Protein AF-A0A967VAN2-F1 (afdb_monomer)

pLDDT: mean 88.35, std 8.19, range [45.28, 94.44]

Foldseek 3Di:
DDADPPVRFDDDDDPPQDPVSVCVVSPNDQDDVVVPPPPPCRNDDDFDAAQDVVVRDGGDPVVDDPPDPDD

Solvent-accessible surface area (backbone atoms only — not comparable to full-atom values): 4940 Å² total; per-residue (Å²): 112,52,74,46,80,90,81,69,43,66,48,78,65,67,89,87,61,48,74,70,57,46,29,53,76,66,65,47,92,65,59,54,91,59,69,86,65,77,77,73,70,65,65,70,80,80,87,72,69,48,75,41,72,97,73,74,42,75,39,48,76,85,79,47,79,78,81,84,77,77,130

Sequence (71 aa):
MVIFQPSGRRGEVPKGTNVLEASRLLGVDIEALCGEKKVCGKCKVRIEEGRFEKYGIESKMANVSAWQEEE

Structure (mmCIF, N/CA/C/O backbone):
data_AF-A0A967VAN2-F1
#
_entry.id   AF-A0A967VAN2-F1
#
loop_
_atom_site.group_PDB
_atom_site.id
_atom_site.type_symbol
_atom_site.label_atom_id
_atom_site.label_alt_id
_atom_site.label_comp_id
_atom_site.label_asym_id
_atom_site.label_entity_id
_atom_site.label_seq_id
_atom_site.pdbx_PDB_ins_code
_atom_site.Cartn_x
_atom_site.Cartn_y
_atom_site.Cartn_z
_atom_site.occupancy
_atom_site.B_iso_or_equiv
_atom_site.auth_seq_id
_atom_site.auth_comp_id
_atom_site.auth_asym_id
_atom_site.auth_atom_id
_atom_site.pdbx_PDB_model_num
ATOM 1 N N . MET A 1 1 ? -3.950 -0.681 -9.850 1.00 89.06 1 MET A N 1
ATOM 2 C CA . MET A 1 1 ? -2.685 -1.362 -9.493 1.00 89.06 1 MET A CA 1
ATOM 3 C C . MET A 1 1 ? -2.012 -0.614 -8.353 1.00 89.06 1 MET A C 1
ATOM 5 O O . MET A 1 1 ? -2.039 0.610 -8.362 1.00 89.06 1 MET A O 1
ATOM 9 N N . VAL A 1 2 ? -1.416 -1.335 -7.405 1.00 93.94 2 VAL A N 1
ATOM 10 C CA . VAL A 1 2 ? -0.644 -0.794 -6.273 1.00 93.94 2 VAL A CA 1
ATOM 11 C C . VAL A 1 2 ? 0.764 -1.389 -6.306 1.00 93.94 2 VAL A C 1
ATOM 13 O O . VAL A 1 2 ? 0.937 -2.542 -6.705 1.00 93.94 2 VAL A O 1
ATOM 16 N N . ILE A 1 3 ? 1.770 -0.601 -5.915 1.00 94.44 3 ILE A N 1
ATOM 17 C CA . ILE A 1 3 ? 3.176 -1.015 -5.830 1.00 94.44 3 ILE A CA 1
ATOM 18 C C . ILE A 1 3 ? 3.702 -0.646 -4.445 1.00 94.44 3 ILE A C 1
ATOM 20 O O . ILE A 1 3 ? 3.665 0.521 -4.065 1.00 94.44 3 ILE A O 1
ATOM 24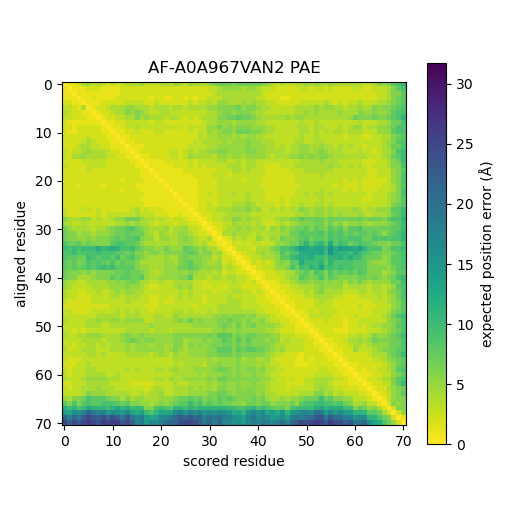 N N . PHE A 1 4 ? 4.228 -1.624 -3.715 1.00 94.38 4 PHE A N 1
ATOM 25 C CA . PHE A 1 4 ? 4.849 -1.421 -2.412 1.00 94.38 4 PHE A CA 1
ATOM 26 C C . PHE A 1 4 ? 6.372 -1.358 -2.540 1.00 94.38 4 PHE A C 1
ATOM 28 O O . PHE A 1 4 ? 7.002 -2.191 -3.194 1.00 94.38 4 PHE A O 1
ATOM 35 N N . GLN A 1 5 ? 6.970 -0.364 -1.890 1.00 92.31 5 GLN A N 1
ATOM 36 C CA . GLN A 1 5 ? 8.417 -0.185 -1.781 1.00 92.31 5 GLN A CA 1
ATOM 37 C C . GLN A 1 5 ? 8.826 -0.264 -0.302 1.00 92.31 5 GLN A C 1
ATOM 39 O O . GL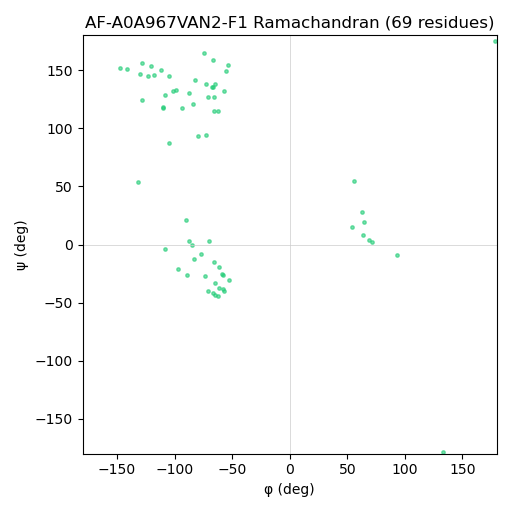N A 1 5 ? 8.044 0.151 0.554 1.00 92.31 5 GLN A O 1
ATOM 44 N N . PRO A 1 6 ? 10.015 -0.808 0.022 1.00 90.56 6 PRO A N 1
ATOM 45 C CA . PRO A 1 6 ? 11.055 -1.303 -0.891 1.00 90.56 6 PRO A CA 1
ATOM 46 C C . PRO A 1 6 ? 10.851 -2.756 -1.358 1.00 90.56 6 PRO A C 1
ATOM 48 O O . PRO A 1 6 ? 11.658 -3.267 -2.126 1.00 90.56 6 PRO A O 1
ATOM 51 N N . SER A 1 7 ? 9.789 -3.437 -0.911 1.00 89.50 7 SER A N 1
ATOM 52 C CA . SER A 1 7 ? 9.557 -4.863 -1.198 1.00 89.50 7 SER A CA 1
ATOM 53 C C . SER A 1 7 ? 9.411 -5.194 -2.690 1.00 89.50 7 SER A C 1
ATOM 55 O O . SER A 1 7 ? 9.537 -6.354 -3.075 1.00 89.50 7 SER A O 1
ATOM 57 N N . GLY A 1 8 ? 9.108 -4.198 -3.530 1.00 90.19 8 GLY A N 1
ATOM 58 C CA . GLY A 1 8 ? 8.956 -4.342 -4.978 1.00 90.19 8 GLY A CA 1
ATOM 59 C C . GLY A 1 8 ? 7.691 -5.092 -5.395 1.00 90.19 8 GLY A C 1
ATOM 60 O O . GLY A 1 8 ? 7.475 -5.308 -6.590 1.00 90.19 8 GLY A O 1
ATOM 61 N N . ARG A 1 9 ? 6.843 -5.487 -4.438 1.00 93.12 9 ARG A N 1
ATOM 62 C CA . ARG A 1 9 ? 5.612 -6.220 -4.725 1.00 93.12 9 ARG A CA 1
ATOM 63 C C . ARG A 1 9 ? 4.588 -5.296 -5.355 1.00 93.12 9 ARG A C 1
ATOM 65 O O . ARG A 1 9 ? 4.416 -4.154 -4.934 1.00 93.12 9 ARG A O 1
ATOM 72 N N . ARG A 1 10 ? 3.895 -5.809 -6.363 1.00 93.19 10 ARG A N 1
ATOM 73 C CA . ARG A 1 10 ? 2.894 -5.066 -7.121 1.00 93.19 10 ARG A CA 1
ATOM 74 C C . ARG A 1 10 ? 1.782 -5.978 -7.592 1.00 93.19 10 ARG A C 1
ATOM 76 O O . ARG A 1 10 ? 2.022 -7.156 -7.841 1.00 93.19 10 ARG A O 1
ATOM 83 N N . GLY A 1 11 ? 0.603 -5.405 -7.763 1.00 93.62 11 GLY A N 1
ATOM 84 C CA . GLY A 1 11 ? -0.534 -6.114 -8.324 1.00 93.62 11 GLY A CA 1
ATOM 85 C C . GLY A 1 11 ? -1.786 -5.258 -8.375 1.00 93.62 11 GLY A C 1
ATOM 86 O O . GLY A 1 11 ? -1.814 -4.102 -7.937 1.00 93.62 11 GLY A O 1
ATOM 87 N N . GLU A 1 12 ? -2.827 -5.823 -8.962 1.00 93.88 12 GLU A N 1
ATOM 88 C CA . GLU A 1 12 ? -4.154 -5.231 -8.944 1.00 93.88 12 GLU A CA 1
ATOM 89 C C . GLU A 1 12 ? -4.861 -5.580 -7.640 1.00 93.88 12 GLU A C 1
ATOM 91 O O . GLU A 1 12 ? -4.709 -6.675 -7.106 1.00 93.88 12 GLU A O 1
ATOM 96 N N . VAL A 1 13 ? -5.607 -4.614 -7.119 1.00 93.69 13 VAL A N 1
ATOM 97 C CA . VAL A 1 13 ? -6.431 -4.773 -5.925 1.00 93.69 13 VAL A CA 1
ATOM 98 C C . VAL A 1 13 ? -7.826 -4.253 -6.249 1.00 93.69 13 VAL A C 1
ATOM 100 O O . VAL A 1 13 ? -7.939 -3.314 -7.052 1.00 93.69 13 VAL A O 1
ATOM 103 N N . PRO A 1 14 ? -8.883 -4.845 -5.672 1.00 93.44 14 PRO A N 1
ATOM 104 C CA . PRO A 1 14 ? -10.238 -4.352 -5.855 1.00 93.44 14 PRO A CA 1
ATOM 105 C C . PRO A 1 14 ? -10.372 -2.877 -5.457 1.00 93.44 14 PRO A C 1
ATOM 107 O O . PRO A 1 14 ? -9.685 -2.370 -4.567 1.00 93.44 14 PRO A O 1
ATOM 110 N N . LYS A 1 15 ? -11.282 -2.157 -6.119 1.00 89.81 15 LYS A N 1
ATOM 111 C CA . LYS A 1 15 ? -11.601 -0.781 -5.725 1.00 89.81 15 LYS A CA 1
ATOM 112 C C . LYS A 1 15 ? -12.282 -0.797 -4.354 1.00 89.81 15 LYS A C 1
ATOM 114 O O . LYS A 1 15 ? -13.187 -1.592 -4.131 1.00 89.81 15 LYS A O 1
ATOM 119 N N . GLY A 1 16 ? -11.868 0.109 -3.470 1.00 89.44 16 GLY A N 1
ATOM 120 C CA . GLY A 1 16 ? -12.363 0.183 -2.091 1.00 89.44 16 GLY A CA 1
ATOM 121 C C . GLY A 1 16 ? -11.516 -0.599 -1.084 1.00 89.44 16 GLY A C 1
ATOM 122 O O . GLY A 1 16 ? -11.692 -0.409 0.113 1.00 89.44 16 GLY A O 1
ATOM 123 N N . THR A 1 17 ? -10.558 -1.407 -1.546 1.00 91.25 17 THR A N 1
ATOM 124 C CA . THR A 1 17 ? -9.565 -2.051 -0.682 1.00 91.25 17 THR A CA 1
ATOM 125 C C . THR A 1 17 ? -8.660 -0.999 -0.043 1.00 91.25 17 THR A C 1
ATOM 127 O O . THR A 1 17 ? -8.068 -0.166 -0.738 1.00 91.25 17 THR A O 1
ATOM 130 N N . ASN A 1 18 ? -8.539 -1.040 1.285 1.00 90.19 18 ASN A N 1
ATOM 131 C CA . ASN A 1 18 ? -7.654 -0.136 2.013 1.00 90.19 18 ASN A CA 1
ATOM 132 C C . ASN A 1 18 ? -6.176 -0.551 1.841 1.00 90.19 18 ASN A C 1
ATOM 134 O O . ASN A 1 18 ? -5.866 -1.659 1.404 1.00 90.19 18 ASN A O 1
ATOM 138 N N . VAL A 1 19 ? -5.229 0.333 2.173 1.00 90.06 19 VAL A N 1
ATOM 139 C CA . VAL A 1 19 ? -3.800 0.072 1.905 1.00 90.06 19 VAL A CA 1
ATOM 140 C C . VAL A 1 19 ? -3.251 -1.121 2.700 1.00 90.06 19 VAL A C 1
ATOM 142 O O . VAL A 1 19 ? -2.396 -1.849 2.196 1.00 90.06 19 VAL A O 1
ATOM 145 N N . LEU A 1 20 ? -3.749 -1.354 3.916 1.00 90.31 20 LEU A N 1
ATOM 146 C CA . LEU A 1 20 ? -3.327 -2.483 4.746 1.00 90.31 20 LEU A CA 1
ATOM 147 C C . LEU A 1 20 ? -3.849 -3.816 4.193 1.00 90.31 20 LEU A C 1
ATOM 149 O O . LEU A 1 20 ? -3.140 -4.819 4.169 1.00 90.31 20 LEU A O 1
ATOM 153 N N . GLU A 1 21 ? -5.086 -3.842 3.717 1.00 91.25 21 GLU A N 1
ATOM 154 C CA . GLU A 1 21 ? -5.649 -5.010 3.053 1.00 91.25 21 GLU A CA 1
ATOM 155 C C . GLU A 1 21 ? -4.939 -5.272 1.718 1.00 91.25 21 GLU A C 1
ATOM 157 O O . GLU A 1 21 ? -4.543 -6.404 1.440 1.00 91.25 21 GLU A O 1
ATOM 162 N N . ALA A 1 22 ? -4.658 -4.222 0.942 1.00 93.56 22 ALA A N 1
ATOM 163 C CA . ALA A 1 22 ? -3.864 -4.318 -0.280 1.00 93.56 22 ALA A CA 1
ATOM 164 C C . ALA A 1 22 ? -2.465 -4.900 -0.016 1.00 93.56 22 ALA A C 1
ATOM 166 O O . ALA A 1 22 ? -1.973 -5.705 -0.811 1.00 93.56 22 ALA A O 1
ATOM 167 N N . SER A 1 23 ? -1.826 -4.538 1.104 1.00 92.88 23 SER A N 1
ATOM 168 C CA . SER A 1 23 ? -0.526 -5.101 1.474 1.00 92.88 23 SER A CA 1
ATOM 169 C C . SER A 1 23 ? -0.639 -6.598 1.756 1.00 92.88 23 SER A C 1
ATOM 171 O O . SER A 1 23 ? 0.163 -7.366 1.229 1.00 92.88 23 SER A O 1
ATOM 173 N N . ARG A 1 24 ? -1.677 -7.036 2.481 1.00 91.81 24 ARG A N 1
ATOM 174 C CA . ARG A 1 24 ? -1.949 -8.461 2.750 1.00 91.81 24 ARG A CA 1
ATOM 175 C C . ARG A 1 24 ? -2.221 -9.256 1.474 1.00 91.81 24 ARG A C 1
ATOM 177 O O . ARG A 1 24 ? -1.644 -10.328 1.312 1.00 91.81 24 ARG A O 1
ATOM 184 N N . LEU A 1 25 ? -3.027 -8.724 0.553 1.00 93.31 25 LEU A N 1
ATOM 185 C CA . LEU A 1 25 ? -3.336 -9.379 -0.728 1.00 93.31 25 LEU A CA 1
ATOM 186 C C . LEU A 1 25 ? -2.084 -9.595 -1.587 1.00 93.31 25 LEU A C 1
ATOM 188 O O . LEU A 1 25 ? -1.935 -10.635 -2.222 1.00 93.31 25 LEU A O 1
ATOM 192 N N . LEU A 1 26 ? -1.155 -8.637 -1.574 1.00 93.50 26 LEU A N 1
ATOM 193 C CA . LEU A 1 26 ? 0.130 -8.746 -2.273 1.00 93.50 26 LEU A CA 1
ATOM 194 C C . LEU A 1 26 ? 1.215 -9.437 -1.415 1.00 93.50 26 LEU A C 1
ATOM 196 O O . LEU A 1 26 ? 2.370 -9.564 -1.834 1.00 93.50 26 LEU A O 1
ATOM 200 N N . GLY A 1 27 ? 0.859 -9.887 -0.207 1.00 92.19 27 GLY A N 1
ATOM 201 C CA . GLY A 1 27 ? 1.718 -10.547 0.781 1.00 92.19 27 GLY A CA 1
ATOM 202 C C . GLY A 1 27 ? 2.845 -9.672 1.347 1.00 92.19 27 GLY A C 1
ATOM 203 O O . GLY A 1 27 ? 3.852 -10.193 1.827 1.00 92.19 27 GLY A O 1
ATOM 204 N N . VAL A 1 28 ? 2.734 -8.354 1.223 1.00 94.00 28 VAL A N 1
ATOM 205 C CA . VAL A 1 28 ? 3.671 -7.393 1.805 1.00 94.00 28 VAL A CA 1
ATOM 206 C C . VAL A 1 28 ? 3.494 -7.382 3.315 1.00 94.00 28 VAL A C 1
ATOM 208 O O . VAL A 1 28 ? 2.392 -7.171 3.822 1.00 94.00 28 VAL A O 1
ATOM 211 N N . ASP A 1 29 ? 4.603 -7.579 4.015 1.00 88.31 29 ASP A N 1
ATOM 212 C CA . ASP A 1 29 ? 4.624 -7.649 5.467 1.00 88.31 29 ASP A CA 1
ATOM 213 C C . ASP A 1 29 ? 4.592 -6.237 6.074 1.00 88.31 29 ASP A C 1
ATOM 215 O O . ASP A 1 29 ? 5.614 -5.558 6.183 1.00 88.31 29 ASP A O 1
ATOM 219 N N . ILE A 1 30 ? 3.384 -5.760 6.382 1.00 88.44 30 ILE A N 1
ATOM 220 C CA . ILE A 1 30 ? 3.148 -4.525 7.136 1.00 88.44 30 ILE A CA 1
ATOM 221 C C . ILE A 1 30 ? 2.600 -4.913 8.506 1.00 88.44 30 ILE A C 1
ATOM 223 O O . ILE A 1 30 ? 1.499 -5.459 8.620 1.00 88.44 30 ILE A O 1
ATOM 227 N N . GLU A 1 31 ? 3.342 -4.580 9.561 1.00 86.12 31 GLU A N 1
ATOM 228 C CA . GLU A 1 31 ? 2.909 -4.832 10.932 1.00 86.12 31 GLU A CA 1
ATOM 229 C C . GLU A 1 31 ? 1.669 -3.993 11.285 1.00 86.12 31 GLU A C 1
ATOM 231 O O . GLU A 1 31 ? 1.725 -2.767 11.411 1.00 86.12 31 GLU A O 1
ATOM 236 N N . ALA A 1 32 ? 0.548 -4.668 11.537 1.00 85.50 32 ALA A N 1
ATOM 237 C CA . ALA A 1 32 ? -0.701 -4.041 11.965 1.00 85.50 32 ALA A CA 1
ATOM 238 C C . ALA A 1 32 ? -1.317 -4.749 13.179 1.00 85.50 32 ALA A C 1
ATOM 240 O O . ALA A 1 32 ? -2.487 -5.125 13.177 1.00 85.50 32 ALA A O 1
ATOM 241 N N . LEU A 1 33 ? -0.526 -4.904 14.245 1.00 85.19 33 LEU A N 1
ATOM 242 C CA . LEU A 1 33 ? -0.935 -5.577 15.489 1.00 85.19 33 LEU A CA 1
ATOM 243 C C . LEU A 1 33 ? -2.160 -4.945 16.165 1.00 85.19 33 LEU A C 1
ATOM 245 O O . LEU A 1 33 ? -2.889 -5.624 16.878 1.00 85.19 33 LEU A O 1
ATOM 249 N N . CYS A 1 34 ? -2.398 -3.648 15.948 1.00 85.50 34 CYS A N 1
ATOM 250 C CA . CYS A 1 34 ? -3.567 -2.978 16.508 1.00 85.50 34 CYS A CA 1
ATOM 251 C C . CYS A 1 34 ? -4.873 -3.289 15.763 1.00 85.50 34 CYS A C 1
ATOM 253 O O . CYS A 1 34 ? -5.921 -2.894 16.258 1.00 85.50 34 CYS A O 1
ATOM 255 N N . GLY A 1 35 ? -4.827 -3.977 14.614 1.00 81.75 35 GLY A N 1
ATOM 256 C CA . GLY A 1 35 ? -6.020 -4.343 13.848 1.00 81.75 35 GLY A CA 1
ATOM 257 C C . GLY A 1 35 ? -6.875 -3.132 13.478 1.00 81.75 35 GLY A C 1
ATOM 258 O O . GLY A 1 35 ? -8.037 -3.087 13.847 1.00 81.75 35 GLY A O 1
ATOM 259 N N . GLU A 1 36 ? -6.272 -2.132 12.828 1.00 80.06 36 GLU A N 1
ATOM 260 C CA . GLU A 1 36 ? -6.948 -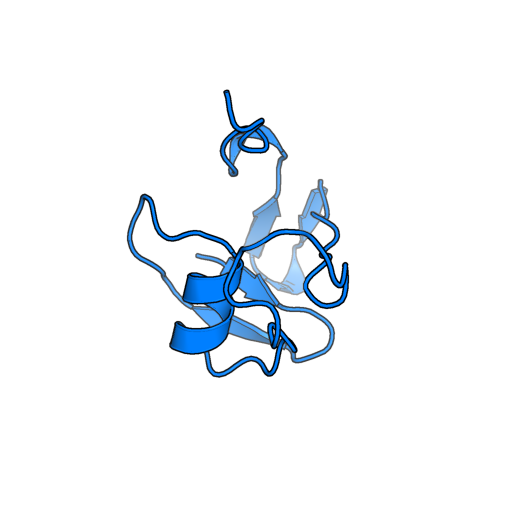0.907 12.354 1.00 80.06 36 GLU A CA 1
ATOM 261 C C . GLU A 1 36 ? -7.425 0.063 13.449 1.00 80.06 36 GLU A C 1
ATOM 263 O O . GLU A 1 36 ? -7.922 1.133 13.133 1.00 80.06 36 GLU A O 1
ATOM 268 N N . LYS A 1 37 ? -7.136 -0.197 14.731 1.00 83.06 37 LYS A N 1
ATOM 269 C CA . LYS A 1 37 ? -7.472 0.703 15.859 1.00 83.06 37 LYS A CA 1
ATOM 270 C C . LYS A 1 37 ? -6.663 2.010 15.926 1.00 83.06 37 LYS A C 1
ATOM 272 O O . LYS A 1 37 ? -6.751 2.727 16.912 1.00 83.06 37 LYS A O 1
ATOM 277 N N . LYS A 1 38 ? -5.777 2.275 14.960 1.00 83.31 38 LYS A N 1
ATOM 278 C CA . LYS A 1 38 ? -4.935 3.491 14.855 1.00 83.31 38 LYS A CA 1
ATOM 279 C C . LYS A 1 38 ? -4.058 3.848 16.081 1.00 83.31 38 LYS A C 1
ATOM 281 O O . LYS A 1 38 ? -3.486 4.929 16.117 1.00 83.31 38 LYS A O 1
ATOM 286 N N . VAL A 1 39 ? -3.844 2.936 17.037 1.00 86.25 39 VAL A N 1
ATOM 287 C CA . VAL A 1 39 ? -3.085 3.221 18.280 1.00 86.25 39 VAL A CA 1
ATOM 288 C C . VAL A 1 39 ? -1.574 2.975 18.204 1.00 86.25 39 VAL A C 1
ATOM 290 O O . VAL A 1 39 ? -0.823 3.581 18.959 1.00 86.25 39 VAL A O 1
ATOM 293 N N . CYS A 1 40 ? -1.095 2.082 17.328 1.00 87.94 40 CYS A N 1
ATOM 294 C CA . CYS A 1 40 ? 0.328 1.698 17.321 1.00 87.94 40 CYS A CA 1
ATOM 295 C C . CYS A 1 40 ? 1.181 2.443 16.287 1.00 87.94 40 CYS A C 1
ATOM 297 O O . CYS A 1 40 ? 2.402 2.451 16.399 1.00 87.94 40 CYS A O 1
ATOM 299 N N . GLY A 1 41 ? 0.566 3.012 15.245 1.00 84.25 41 GLY A N 1
ATOM 300 C CA . GLY A 1 41 ? 1.267 3.749 14.187 1.00 84.25 41 GLY A CA 1
ATOM 301 C C . GLY A 1 41 ? 2.260 2.940 13.337 1.00 84.25 41 GLY A C 1
ATOM 302 O O . GLY A 1 41 ? 2.973 3.543 12.540 1.00 84.25 41 GLY A O 1
ATOM 303 N N . LYS A 1 42 ? 2.318 1.608 13.475 1.00 87.12 42 LYS A N 1
ATOM 304 C CA . LYS A 1 42 ? 3.279 0.748 12.760 1.00 87.12 42 LYS A CA 1
ATOM 305 C C . LYS A 1 42 ? 2.969 0.558 11.273 1.00 87.12 42 LYS A C 1
ATOM 307 O O . LYS A 1 42 ? 3.879 0.365 10.480 1.00 87.12 42 LYS A O 1
ATOM 312 N N . CYS A 1 43 ? 1.702 0.669 10.882 1.00 88.69 43 CYS A N 1
ATOM 313 C CA . CYS A 1 43 ? 1.253 0.500 9.499 1.00 88.69 43 CYS A CA 1
ATOM 314 C C . CYS A 1 43 ? 1.260 1.809 8.686 1.00 88.69 43 CYS A C 1
ATOM 316 O O . CYS A 1 43 ? 0.528 1.930 7.705 1.00 88.69 43 CYS A O 1
ATOM 318 N N . LYS A 1 44 ? 2.032 2.820 9.110 1.00 87.31 44 LYS A N 1
ATOM 319 C CA . LYS A 1 44 ? 2.153 4.090 8.382 1.00 87.31 44 LYS A CA 1
ATOM 320 C C . LYS A 1 44 ? 2.870 3.869 7.054 1.00 87.31 44 LYS A C 1
ATOM 322 O O . LYS A 1 44 ? 3.910 3.222 6.996 1.00 87.31 44 LYS A O 1
ATOM 327 N N . VAL A 1 45 ? 2.326 4.467 6.002 1.00 89.50 45 VAL A N 1
ATOM 328 C CA . VAL A 1 45 ? 2.879 4.433 4.647 1.00 89.50 45 VAL A CA 1
ATOM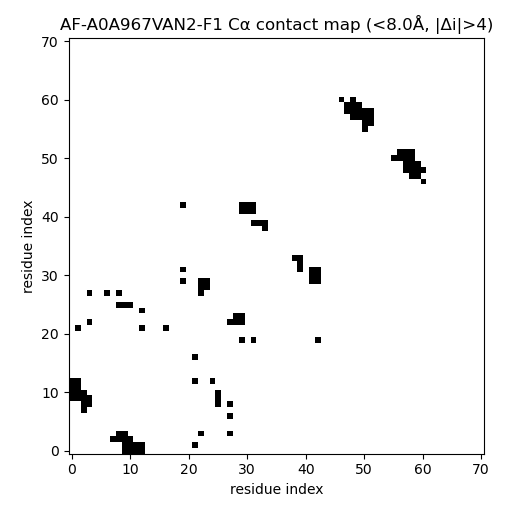 329 C C . VAL A 1 45 ? 2.997 5.851 4.109 1.00 89.50 45 VAL A C 1
ATOM 331 O O . VAL A 1 45 ? 2.277 6.750 4.544 1.00 89.50 45 VAL A O 1
ATOM 334 N N . ARG A 1 46 ? 3.896 6.046 3.146 1.00 91.44 46 ARG A N 1
ATOM 335 C CA . ARG A 1 46 ? 4.000 7.286 2.378 1.00 91.44 46 ARG A CA 1
ATOM 336 C C . ARG A 1 46 ? 3.495 7.024 0.967 1.00 91.44 46 ARG A C 1
ATOM 338 O O . ARG A 1 46 ? 3.926 6.062 0.335 1.00 91.44 46 ARG A O 1
ATOM 345 N N . ILE A 1 47 ? 2.583 7.865 0.495 1.00 92.69 47 ILE A N 1
ATOM 346 C CA . ILE A 1 47 ? 2.163 7.852 -0.904 1.00 92.69 47 ILE A CA 1
ATOM 347 C C . ILE A 1 47 ? 3.177 8.678 -1.687 1.00 92.69 47 ILE A C 1
ATOM 349 O O . ILE A 1 47 ? 3.406 9.842 -1.376 1.00 92.69 47 ILE A O 1
ATOM 353 N N . GLU A 1 48 ? 3.815 8.050 -2.667 1.00 93.25 48 GLU A N 1
ATOM 354 C CA . GLU A 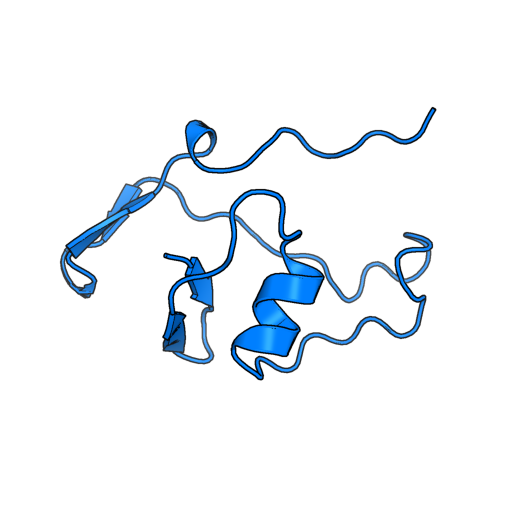1 48 ? 4.717 8.736 -3.585 1.00 93.25 48 GLU A CA 1
ATOM 355 C C . GLU A 1 48 ? 3.925 9.288 -4.767 1.00 93.25 48 GLU A C 1
ATOM 357 O O . GLU A 1 48 ? 3.175 8.547 -5.407 1.00 93.25 48 GLU A O 1
ATOM 362 N N . GLU A 1 49 ? 4.119 10.563 -5.089 1.00 93.94 49 GLU A N 1
ATOM 363 C CA . GLU A 1 49 ? 3.522 11.208 -6.257 1.00 93.94 49 GLU A CA 1
ATOM 364 C C . GLU A 1 49 ? 4.561 11.410 -7.360 1.00 93.94 49 GLU A C 1
ATOM 366 O O . GLU A 1 49 ? 5.731 11.682 -7.097 1.00 93.94 49 GLU A O 1
ATOM 371 N N . GLY A 1 50 ? 4.128 11.286 -8.612 1.00 94.19 50 GLY A N 1
ATOM 372 C CA . GLY A 1 50 ? 4.966 11.492 -9.785 1.00 94.19 50 GLY A CA 1
ATOM 373 C C . GLY A 1 50 ? 4.832 10.391 -10.831 1.00 94.19 50 GLY A C 1
ATOM 374 O O . GLY A 1 50 ? 4.058 9.437 -10.703 1.00 94.19 50 GLY A O 1
ATOM 375 N N . ARG A 1 51 ? 5.609 10.537 -11.905 1.00 94.31 51 ARG A N 1
ATOM 376 C CA . ARG A 1 51 ? 5.676 9.563 -12.994 1.00 94.31 51 ARG A CA 1
ATOM 377 C C . ARG A 1 51 ? 6.816 8.583 -12.742 1.00 94.31 51 ARG A C 1
ATOM 379 O O . ARG A 1 51 ? 7.981 8.964 -12.732 1.00 94.31 51 ARG A O 1
ATOM 386 N N . PHE A 1 52 ? 6.478 7.308 -12.593 1.00 92.81 52 PHE A N 1
ATOM 387 C CA . PHE A 1 52 ? 7.437 6.231 -12.376 1.00 92.81 52 PHE A CA 1
ATOM 388 C C . PHE A 1 52 ? 7.603 5.414 -13.657 1.00 92.81 52 PHE A C 1
ATOM 390 O O . PHE A 1 52 ? 6.935 4.395 -13.848 1.00 92.81 52 PHE A O 1
ATOM 397 N N . GLU A 1 53 ? 8.515 5.842 -14.534 1.00 91.25 53 GLU A N 1
ATOM 398 C CA . GLU A 1 53 ? 8.743 5.213 -15.847 1.00 91.25 53 GLU A CA 1
ATOM 399 C C . GLU A 1 53 ? 9.099 3.729 -15.744 1.00 91.25 53 GLU A C 1
ATOM 401 O O . GLU A 1 53 ? 8.549 2.913 -16.478 1.00 91.25 53 GLU A O 1
ATOM 406 N N . LYS A 1 54 ? 9.922 3.357 -14.753 1.00 88.00 54 LYS A N 1
ATOM 407 C CA . LYS A 1 54 ? 10.289 1.959 -14.458 1.00 88.00 54 LYS A CA 1
ATOM 408 C C . LYS A 1 54 ? 9.073 1.040 -14.293 1.00 88.00 54 LYS A C 1
ATOM 410 O O . LYS A 1 54 ? 9.156 -0.159 -14.554 1.00 88.00 54 LYS A O 1
ATOM 415 N N . TYR A 1 55 ? 7.961 1.590 -13.818 1.00 87.19 55 TYR A N 1
ATOM 416 C CA . TYR A 1 55 ? 6.734 0.849 -13.560 1.00 87.19 55 TYR A CA 1
ATOM 417 C C . TYR A 1 55 ? 5.621 1.174 -14.560 1.00 87.19 55 TYR A C 1
ATOM 419 O O . TYR A 1 55 ? 4.568 0.547 -14.490 1.00 87.19 55 TYR A O 1
ATOM 427 N N . GLY A 1 56 ? 5.841 2.123 -15.476 1.00 90.31 56 GLY A N 1
ATOM 428 C CA . GLY A 1 56 ? 4.833 2.575 -16.431 1.00 90.31 56 GLY A CA 1
ATOM 429 C C . GLY A 1 56 ? 3.60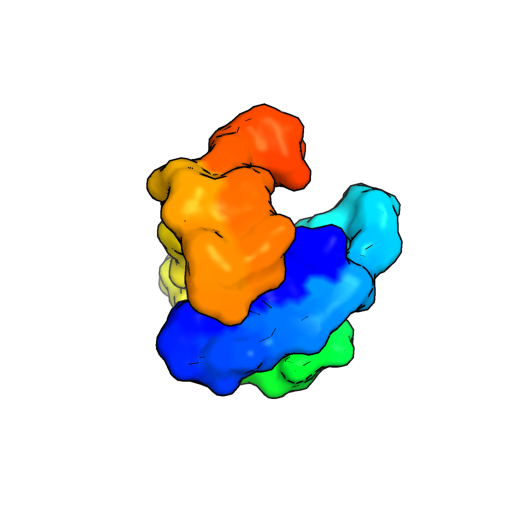7 3.212 -15.774 1.00 90.31 56 GLY A C 1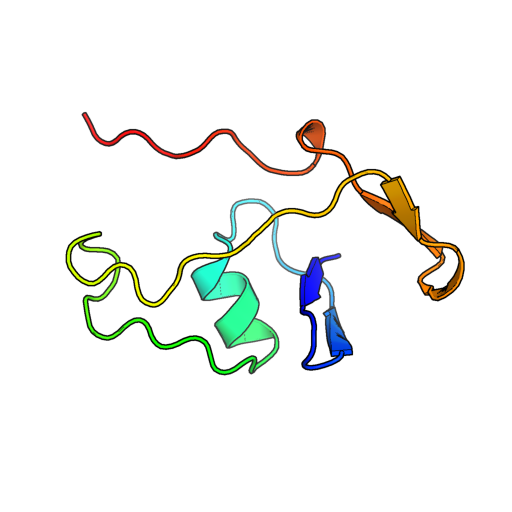
ATOM 430 O O . GLY A 1 56 ? 2.522 3.134 -16.342 1.00 90.31 56 GLY A O 1
ATOM 431 N N . ILE A 1 57 ? 3.754 3.807 -14.582 1.00 92.12 57 ILE A N 1
ATOM 432 C CA . ILE A 1 57 ? 2.628 4.409 -13.852 1.00 92.12 57 ILE A CA 1
ATOM 433 C C . ILE A 1 57 ? 2.818 5.895 -13.591 1.00 92.12 57 ILE A C 1
ATOM 435 O O . ILE A 1 57 ? 3.934 6.393 -13.442 1.00 92.12 57 ILE A O 1
ATOM 439 N N . GLU A 1 58 ? 1.691 6.579 -13.459 1.00 93.94 58 GLU A N 1
ATOM 440 C CA . GLU A 1 58 ? 1.596 7.901 -12.862 1.00 93.94 58 GLU A CA 1
ATOM 441 C C . GLU A 1 58 ? 0.867 7.764 -11.521 1.00 93.94 58 GLU A C 1
ATOM 443 O O . GLU A 1 58 ? -0.276 7.303 -11.466 1.00 93.94 58 GLU A O 1
ATOM 448 N N . SER A 1 59 ? 1.553 8.113 -10.435 1.00 94.06 59 SER A N 1
ATOM 449 C CA . SER A 1 59 ? 0.999 8.105 -9.085 1.00 94.06 59 SER A CA 1
ATOM 450 C C . SER A 1 59 ? 0.635 9.527 -8.676 1.00 94.06 59 SER A C 1
ATOM 452 O O . SER A 1 59 ? 1.429 10.451 -8.853 1.00 94.06 59 SER A O 1
ATOM 454 N N . LYS A 1 60 ? -0.571 9.706 -8.146 1.00 93.56 60 LYS A N 1
ATOM 455 C CA . LYS A 1 60 ? -1.117 10.990 -7.691 1.00 93.56 60 LYS A CA 1
ATOM 456 C C . LYS A 1 60 ? -1.910 10.751 -6.415 1.00 93.56 60 LYS A C 1
ATOM 458 O O . LYS A 1 60 ? -2.532 9.693 -6.286 1.00 93.56 60 LYS A O 1
ATOM 463 N N . MET A 1 61 ? -1.991 11.741 -5.530 1.00 90.62 61 MET A N 1
ATOM 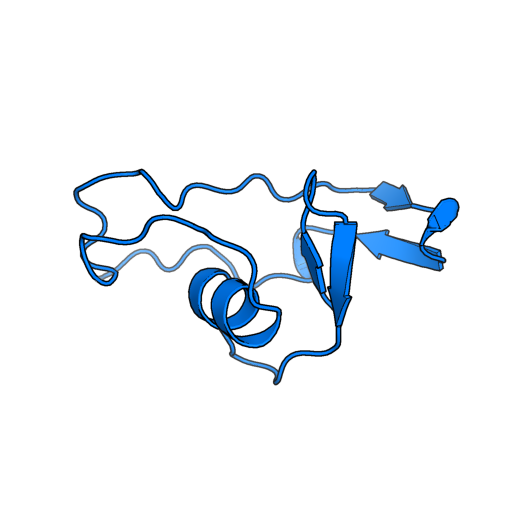464 C CA . MET A 1 61 ? -2.873 11.668 -4.357 1.00 90.62 61 MET A CA 1
ATOM 465 C C . MET A 1 61 ? -4.346 11.485 -4.741 1.00 90.62 61 MET A C 1
ATOM 467 O O . MET A 1 61 ? -5.096 10.875 -3.994 1.00 90.62 61 MET A O 1
ATOM 471 N N . ALA A 1 62 ? -4.750 11.907 -5.943 1.00 90.25 62 ALA A N 1
ATOM 472 C CA . ALA A 1 62 ? -6.087 11.653 -6.482 1.00 90.25 62 ALA A CA 1
ATOM 473 C C . ALA A 1 62 ? -6.389 10.161 -6.756 1.00 90.25 62 ALA A C 1
ATOM 475 O O . ALA A 1 62 ? -7.549 9.799 -6.948 1.00 90.25 62 ALA A O 1
ATOM 476 N N . ASN A 1 63 ? -5.373 9.291 -6.793 1.00 90.62 63 ASN A N 1
ATOM 477 C CA . ASN A 1 63 ? -5.551 7.853 -7.019 1.00 90.62 63 ASN A CA 1
ATOM 478 C C . ASN A 1 63 ? -5.910 7.102 -5.726 1.00 90.62 63 ASN A C 1
ATOM 480 O O . ASN A 1 63 ? -6.304 5.936 -5.790 1.00 90.62 63 ASN A O 1
ATOM 484 N N . VAL A 1 64 ? -5.761 7.750 -4.569 1.00 90.38 64 VAL A N 1
ATOM 485 C CA . VAL A 1 64 ? -6.177 7.235 -3.264 1.00 90.38 64 VAL A CA 1
ATOM 486 C C . VAL A 1 64 ? -7.346 8.065 -2.744 1.00 90.38 64 VAL A C 1
ATOM 488 O O . VAL A 1 64 ? -7.484 9.245 -3.059 1.00 90.38 64 VAL A O 1
ATOM 491 N N . SER A 1 65 ? -8.225 7.447 -1.958 1.00 88.00 65 SER A N 1
ATOM 492 C CA . SER A 1 65 ? -9.224 8.214 -1.217 1.00 88.00 65 SER A CA 1
ATOM 493 C C . SER A 1 65 ? -8.539 9.070 -0.152 1.00 88.00 65 SER A C 1
ATOM 495 O O . SER A 1 65 ? -7.429 8.759 0.287 1.00 88.00 65 SER A O 1
ATOM 497 N N . ALA A 1 66 ? -9.226 10.117 0.305 1.00 85.00 66 ALA A N 1
ATOM 498 C CA . ALA A 1 66 ? -8.803 10.851 1.488 1.00 85.00 66 ALA A CA 1
ATOM 499 C C . ALA A 1 66 ? -8.602 9.898 2.679 1.00 85.00 66 ALA A C 1
ATOM 501 O O . ALA A 1 66 ? -9.193 8.811 2.741 1.00 85.00 66 ALA A O 1
ATOM 502 N N . TRP A 1 67 ? -7.754 10.314 3.620 1.00 79.19 67 TRP A N 1
ATOM 503 C CA . TRP A 1 67 ? -7.617 9.608 4.886 1.00 79.19 67 TRP A CA 1
ATOM 504 C C . TRP A 1 67 ? -8.982 9.547 5.573 1.00 79.19 67 TRP A C 1
ATOM 506 O O . TRP A 1 67 ? -9.674 10.558 5.661 1.00 79.19 67 TRP A O 1
ATOM 516 N N . GLN A 1 68 ? -9.368 8.364 6.045 1.00 72.62 68 GLN A N 1
ATOM 517 C CA . GLN A 1 68 ? -10.575 8.220 6.848 1.00 72.62 68 GLN A CA 1
ATOM 518 C C . GLN A 1 68 ? -10.305 8.813 8.235 1.00 72.62 68 GLN A C 1
ATOM 520 O O . GLN A 1 68 ? -9.747 8.151 9.121 1.00 72.62 68 GLN A O 1
ATOM 525 N N . GLU A 1 69 ? -10.659 10.084 8.402 1.00 59.97 69 GLU A N 1
ATOM 526 C CA . GLU A 1 69 ? -10.975 10.644 9.712 1.00 59.97 69 GLU A CA 1
ATOM 527 C C . GLU A 1 69 ? -12.193 9.859 10.219 1.00 59.97 69 GLU A C 1
ATOM 529 O O . GLU A 1 69 ? -13.226 9.813 9.557 1.00 59.97 69 GLU A O 1
ATOM 534 N N . GLU A 1 70 ? -12.014 9.097 11.300 1.00 61.03 70 GLU A N 1
ATOM 535 C CA . GLU A 1 70 ? -13.164 8.513 11.998 1.00 61.03 70 GLU A CA 1
ATOM 536 C C . GLU A 1 70 ? -13.985 9.668 12.584 1.00 61.03 70 GLU A C 1
ATOM 538 O O . GLU A 1 70 ? -13.394 10.628 13.086 1.00 61.03 70 GLU A O 1
ATOM 543 N N . GLU A 1 71 ? -15.314 9.565 12.481 1.00 45.28 71 GLU A N 1
ATOM 544 C CA . GLU A 1 71 ? -16.264 10.333 13.303 1.00 45.28 71 GLU A CA 1
ATOM 545 C C . GLU A 1 71 ? -16.011 10.125 14.802 1.00 45.28 71 GLU A C 1
ATOM 547 O O . GLU A 1 71 ? -15.705 8.976 15.205 1.00 45.28 71 GLU A O 1
#

Secondary structure (DSSP, 8-state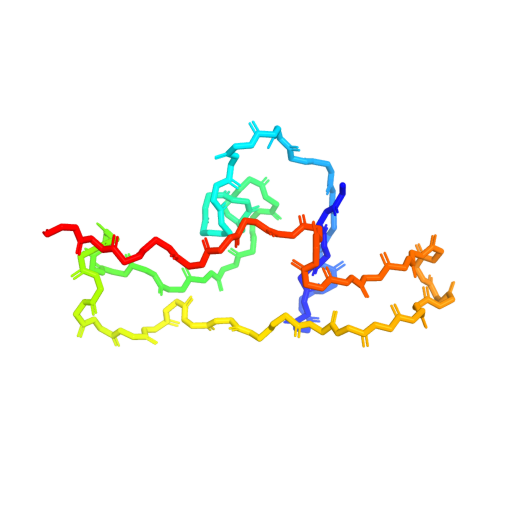):
-EE-TTT--EE---TT--HHHHHHHTT-----TTTT-SSS-TT------EEEGGGTEEE-GGGSPPP----

Radius of gyration: 12.71 Å; Cα contacts (8 Å, |Δi|>4): 60; chains: 1; bounding box: 27×22×35 Å

Mean predicted aligned error: 4.59 Å